Protein AF-A0A967TEU5-F1 (afdb_monomer_lite)

Structure (mmCIF, N/CA/C/O backbone):
data_AF-A0A967TEU5-F1
#
_entry.id   AF-A0A967TEU5-F1
#
loop_
_atom_site.group_PDB
_atom_site.id
_atom_site.type_symbol
_atom_site.label_atom_id
_atom_site.label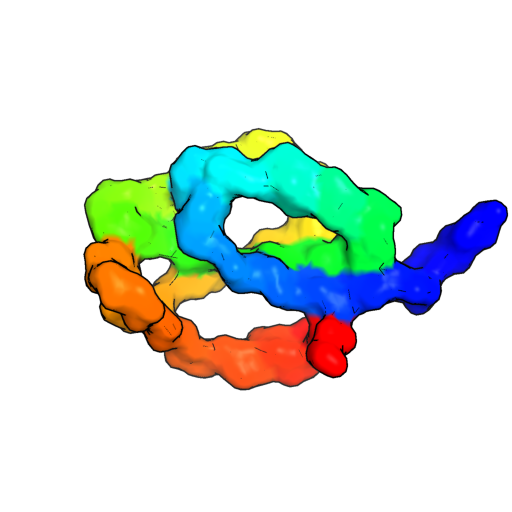_alt_id
_atom_site.label_comp_id
_atom_site.label_asym_id
_atom_site.label_entity_id
_atom_site.label_seq_id
_atom_site.pdbx_PDB_ins_code
_atom_site.Cartn_x
_atom_site.Cartn_y
_atom_site.Cartn_z
_atom_site.occupancy
_atom_site.B_iso_or_equiv
_atom_site.auth_seq_id
_atom_site.auth_comp_id
_atom_site.auth_asym_id
_atom_site.auth_atom_id
_atom_site.pdbx_PDB_model_num
ATOM 1 N N . MET A 1 1 ? 4.482 11.027 28.374 1.00 40.97 1 MET A N 1
ATOM 2 C CA . MET A 1 1 ? 4.823 9.687 27.854 1.00 40.97 1 MET A CA 1
ATOM 3 C C . MET A 1 1 ? 3.556 9.123 27.224 1.00 40.97 1 MET A C 1
ATOM 5 O O . MET A 1 1 ? 2.693 8.656 27.947 1.00 40.97 1 MET A O 1
ATOM 9 N N . THR A 1 2 ? 3.345 9.325 25.920 1.00 50.94 2 THR A N 1
ATOM 10 C CA . THR A 1 2 ? 2.132 8.843 25.234 1.00 50.94 2 THR A CA 1
ATOM 11 C C . THR A 1 2 ? 2.180 7.327 25.144 1.00 50.94 2 THR A C 1
ATOM 13 O O . THR A 1 2 ? 3.125 6.782 24.573 1.00 50.94 2 THR A O 1
ATOM 16 N N . ASP A 1 3 ? 1.177 6.679 25.724 1.00 53.00 3 ASP A N 1
ATOM 17 C CA . ASP A 1 3 ? 0.975 5.239 25.675 1.00 53.00 3 ASP A CA 1
ATOM 18 C C . ASP A 1 3 ? 1.034 4.742 24.221 1.00 53.00 3 ASP A C 1
ATOM 20 O O . ASP A 1 3 ? 0.283 5.188 23.355 1.00 53.00 3 ASP A O 1
ATOM 24 N N . ALA A 1 4 ? 1.953 3.820 23.930 1.00 57.03 4 ALA A N 1
ATOM 25 C CA . ALA A 1 4 ? 2.075 3.213 22.610 1.00 57.03 4 ALA A CA 1
ATOM 26 C C . ALA A 1 4 ? 0.793 2.466 22.187 1.00 57.03 4 ALA A C 1
ATOM 28 O O . ALA A 1 4 ? 0.647 2.158 20.999 1.00 57.03 4 ALA A O 1
ATOM 29 N N . SER A 1 5 ? -0.118 2.175 23.127 1.00 60.50 5 SER A N 1
ATOM 30 C CA . SER A 1 5 ? -1.455 1.608 22.912 1.00 60.50 5 SER A CA 1
ATOM 31 C C . SER A 1 5 ? -2.415 2.529 22.142 1.00 60.50 5 SER A C 1
ATOM 33 O O . SER A 1 5 ? -3.315 2.024 21.484 1.00 60.50 5 SER A O 1
ATOM 35 N N . SER A 1 6 ? -2.205 3.855 22.132 1.00 78.56 6 SER A N 1
ATOM 36 C CA . SER A 1 6 ? -3.156 4.812 21.531 1.00 78.56 6 SER A CA 1
ATOM 37 C C . SER A 1 6 ? -2.923 5.141 20.053 1.00 78.56 6 SER A C 1
ATOM 39 O O . SER A 1 6 ? -3.686 5.903 19.461 1.00 78.56 6 SER A O 1
ATOM 41 N N . LYS A 1 7 ? -1.847 4.629 19.442 1.00 88.62 7 LYS A N 1
ATOM 42 C CA . LYS A 1 7 ? -1.512 4.975 18.054 1.00 88.62 7 LYS A CA 1
ATOM 43 C C . LYS A 1 7 ? -2.430 4.248 17.065 1.00 88.62 7 LYS A C 1
ATOM 45 O O . LYS A 1 7 ? -2.492 3.017 17.146 1.00 88.62 7 LYS A O 1
ATOM 50 N N . PRO A 1 8 ? -3.014 4.957 16.079 1.00 92.38 8 PRO A N 1
ATOM 51 C CA . PRO A 1 8 ? -3.861 4.339 15.070 1.00 92.38 8 PRO A CA 1
ATOM 52 C C . PRO A 1 8 ? -3.080 3.320 14.241 1.00 92.38 8 PRO A C 1
ATOM 54 O O . PRO A 1 8 ? -1.880 3.482 13.975 1.00 92.38 8 PRO A O 1
ATOM 57 N N . ARG A 1 9 ? -3.766 2.259 13.838 1.00 91.50 9 ARG A N 1
ATOM 58 C CA . ARG A 1 9 ? -3.283 1.179 12.986 1.00 91.50 9 ARG A CA 1
ATOM 59 C C . ARG A 1 9 ? -3.573 1.549 11.542 1.00 91.50 9 ARG A C 1
ATOM 61 O O . ARG A 1 9 ? -4.719 1.719 11.160 1.00 91.50 9 ARG A O 1
ATOM 68 N N . VAL A 1 10 ? -2.535 1.659 10.724 1.00 91.88 10 VAL A N 1
ATOM 69 C CA . VAL A 1 10 ? -2.668 2.092 9.329 1.00 91.88 10 VAL A CA 1
ATOM 70 C C . VAL A 1 10 ? -2.136 1.012 8.403 1.00 91.88 10 VAL A C 1
ATOM 72 O O . VAL A 1 10 ? -0.969 0.623 8.511 1.00 91.88 10 VAL A O 1
ATOM 75 N N . LEU A 1 11 ? -2.961 0.590 7.444 1.00 91.69 11 LEU A N 1
ATOM 76 C CA . LEU A 1 11 ? -2.502 -0.166 6.283 1.00 91.69 11 LEU A CA 1
ATOM 77 C C . LEU A 1 11 ? -2.161 0.808 5.146 1.00 91.69 11 LEU A C 1
ATOM 79 O O . LEU A 1 11 ? -3.034 1.414 4.531 1.00 91.69 11 LEU A O 1
ATOM 83 N N . TYR A 1 12 ? -0.872 0.963 4.859 1.00 90.94 12 TYR A N 1
ATOM 84 C CA . TYR A 1 12 ? -0.354 1.861 3.831 1.00 90.94 12 TYR A CA 1
ATOM 85 C C . TYR A 1 12 ? -0.104 1.104 2.521 1.00 90.94 12 TYR A C 1
ATOM 87 O O . TYR A 1 12 ? 0.956 0.508 2.328 1.00 90.94 12 TYR A O 1
ATOM 95 N N . VAL A 1 13 ? -1.077 1.120 1.610 1.00 89.31 13 VAL A N 1
ATOM 96 C CA . VAL A 1 13 ? -0.960 0.494 0.282 1.00 89.31 13 VAL A CA 1
ATOM 97 C C . VAL A 1 13 ? -0.273 1.464 -0.680 1.00 89.31 13 VAL A C 1
ATOM 99 O O . VAL A 1 13 ? -0.802 2.540 -0.953 1.00 89.31 13 VAL A O 1
ATOM 102 N N . SER A 1 14 ? 0.913 1.125 -1.201 1.00 88.44 14 SER A N 1
ATOM 103 C CA . SER A 1 14 ? 1.657 2.065 -2.054 1.00 88.44 14 SER A CA 1
ATOM 104 C C . SER A 1 14 ? 2.564 1.403 -3.087 1.00 88.44 14 SER A C 1
ATOM 106 O O . SER A 1 14 ? 3.578 0.792 -2.755 1.00 88.44 14 SER A O 1
ATOM 108 N N . LYS A 1 15 ? 2.257 1.653 -4.367 1.00 88.06 15 LYS A N 1
ATOM 109 C CA . LYS A 1 15 ? 3.121 1.322 -5.513 1.00 88.06 15 LYS A CA 1
ATOM 110 C C . LYS A 1 15 ? 4.435 2.096 -5.538 1.00 88.06 15 LYS A C 1
ATOM 112 O O . LYS A 1 15 ? 5.431 1.610 -6.050 1.00 88.06 15 LYS A O 1
ATOM 117 N N . ALA A 1 16 ? 4.444 3.306 -4.985 1.00 85.31 16 ALA A N 1
ATOM 118 C CA . ALA A 1 16 ? 5.607 4.183 -5.053 1.00 85.31 16 ALA A CA 1
ATOM 119 C C . ALA A 1 16 ? 6.769 3.666 -4.188 1.00 85.31 16 ALA A C 1
ATOM 121 O O . ALA A 1 16 ? 7.917 4.016 -4.437 1.00 85.31 16 ALA A O 1
ATOM 122 N N . LEU A 1 17 ? 6.481 2.783 -3.224 1.00 84.44 17 LEU A N 1
ATOM 123 C CA . LEU A 1 17 ? 7.507 2.118 -2.423 1.00 84.44 17 LEU A CA 1
ATOM 124 C C . LEU A 1 17 ? 8.358 1.117 -3.228 1.00 84.44 17 LEU A C 1
ATOM 126 O O . LEU A 1 17 ? 9.411 0.728 -2.729 1.00 84.44 17 LEU A O 1
ATOM 130 N N . VAL A 1 18 ? 7.953 0.755 -4.457 1.00 82.69 18 VAL A N 1
ATOM 131 C CA . VAL A 1 18 ? 8.765 -0.057 -5.384 1.00 82.69 18 VAL A CA 1
ATOM 132 C C . VAL A 1 18 ? 10.061 0.665 -5.760 1.00 82.69 18 VAL A C 1
ATOM 134 O O . VAL A 1 18 ? 11.115 0.052 -5.719 1.00 82.69 18 VAL A O 1
ATOM 137 N N . VAL A 1 19 ? 10.016 1.975 -6.022 1.00 79.50 19 VAL A N 1
ATOM 138 C CA . VAL A 1 19 ? 11.166 2.775 -6.508 1.00 79.50 19 VAL A CA 1
ATOM 139 C C . VAL A 1 19 ? 11.709 3.743 -5.447 1.00 79.50 19 VAL A C 1
ATOM 141 O O . VAL A 1 19 ? 11.950 4.918 -5.708 1.00 79.50 19 VAL A O 1
ATOM 144 N N . SER A 1 20 ? 11.778 3.298 -4.186 1.00 70.69 20 SER A N 1
ATOM 145 C CA . SER A 1 20 ? 12.207 4.084 -3.004 1.00 70.69 20 SER A CA 1
ATOM 146 C C . SER A 1 20 ? 11.441 5.375 -2.683 1.00 70.69 20 SER A C 1
ATOM 148 O O . SER A 1 20 ? 11.634 5.961 -1.605 1.00 70.69 20 SER A O 1
ATOM 150 N N . ALA A 1 21 ? 10.526 5.813 -3.542 1.00 71.06 21 ALA A N 1
ATOM 151 C CA . ALA A 1 21 ? 9.667 6.946 -3.277 1.00 71.06 21 ALA A CA 1
ATOM 152 C C . ALA A 1 21 ? 8.803 6.670 -2.034 1.00 71.06 21 ALA A C 1
ATOM 154 O O . ALA A 1 21 ? 8.375 5.555 -1.748 1.00 71.06 21 ALA A O 1
ATOM 155 N N . TYR A 1 22 ? 8.578 7.715 -1.239 1.00 76.25 22 TYR A N 1
ATOM 156 C CA . TYR A 1 22 ? 7.800 7.674 0.007 1.00 76.25 22 TYR A CA 1
ATOM 157 C C . TYR A 1 22 ? 8.394 6.877 1.182 1.00 76.25 22 TYR A C 1
ATOM 159 O O . TYR A 1 22 ? 7.753 6.824 2.230 1.00 76.25 22 TYR A O 1
ATOM 167 N N . ARG A 1 23 ? 9.645 6.391 1.126 1.00 82.94 23 ARG A N 1
ATOM 168 C CA . ARG A 1 23 ? 10.327 5.834 2.319 1.00 82.94 23 ARG A CA 1
ATOM 169 C C . ARG A 1 23 ? 10.409 6.835 3.477 1.00 82.94 23 ARG A C 1
ATOM 171 O O . ARG A 1 23 ? 10.128 6.491 4.623 1.00 82.94 23 ARG A O 1
ATOM 178 N N . ALA A 1 24 ? 10.739 8.095 3.183 1.00 83.69 24 ALA A N 1
ATOM 179 C CA . ALA A 1 24 ? 10.770 9.160 4.188 1.00 83.69 24 ALA A CA 1
ATOM 180 C C . ALA A 1 24 ? 9.376 9.447 4.775 1.00 83.69 24 ALA A C 1
ATOM 182 O O . ALA A 1 24 ? 9.243 9.625 5.985 1.00 83.69 24 ALA A O 1
ATOM 183 N N . LYS A 1 25 ? 8.334 9.412 3.933 1.00 86.69 25 LYS A N 1
ATOM 184 C CA . LYS A 1 25 ? 6.934 9.565 4.354 1.00 86.69 25 LYS A CA 1
ATOM 185 C C . LYS A 1 25 ? 6.514 8.421 5.278 1.00 86.69 25 LYS A C 1
ATOM 187 O O . LYS A 1 25 ? 5.953 8.677 6.337 1.00 86.69 25 LYS A O 1
ATOM 192 N N . LEU A 1 26 ? 6.855 7.182 4.924 1.00 87.31 26 LEU A N 1
ATOM 193 C CA . LEU A 1 26 ? 6.557 6.004 5.733 1.00 87.31 26 LEU A CA 1
ATOM 194 C C . LEU A 1 26 ? 7.254 6.063 7.101 1.00 87.31 26 LEU A C 1
ATOM 196 O O . LEU A 1 26 ? 6.617 5.818 8.127 1.00 87.31 26 LEU A O 1
ATOM 200 N N . ARG A 1 27 ? 8.532 6.469 7.143 1.00 86.12 27 ARG A N 1
ATOM 201 C CA . ARG A 1 27 ? 9.259 6.699 8.405 1.00 86.12 27 ARG A CA 1
ATOM 202 C C . ARG A 1 27 ? 8.611 7.789 9.253 1.00 86.12 27 ARG A C 1
ATOM 204 O O . ARG A 1 27 ? 8.443 7.600 10.453 1.00 86.12 27 ARG A O 1
ATOM 211 N N . ALA A 1 28 ? 8.230 8.910 8.641 1.00 88.62 28 ALA A N 1
ATOM 212 C CA . ALA A 1 28 ? 7.566 9.997 9.347 1.00 88.62 28 ALA A CA 1
ATOM 213 C C . ALA A 1 28 ? 6.220 9.550 9.936 1.00 88.62 28 ALA A C 1
ATOM 215 O O . ALA A 1 28 ? 5.989 9.771 11.122 1.00 88.62 28 ALA A O 1
ATOM 216 N N . LEU A 1 29 ? 5.389 8.862 9.146 1.00 88.25 29 LEU A N 1
ATOM 217 C CA . LEU A 1 29 ? 4.087 8.338 9.567 1.00 88.25 29 LEU A CA 1
ATOM 218 C C . LEU A 1 29 ? 4.216 7.341 10.725 1.00 88.25 29 LEU A C 1
ATOM 220 O O . LEU A 1 29 ? 3.456 7.403 11.687 1.00 88.25 29 LEU A O 1
ATOM 224 N N . SER A 1 30 ? 5.235 6.484 10.684 1.00 89.69 30 SER A N 1
ATOM 225 C CA . SER A 1 30 ? 5.497 5.476 11.721 1.00 89.69 30 SER A CA 1
ATOM 226 C C . SER A 1 30 ? 5.812 6.068 13.105 1.00 89.69 30 SER A C 1
ATOM 228 O O . SER A 1 30 ? 5.761 5.367 14.115 1.00 89.69 30 SER A O 1
ATOM 230 N N . ARG A 1 31 ? 6.125 7.370 13.193 1.00 89.69 31 ARG A N 1
ATOM 231 C CA . ARG A 1 31 ? 6.264 8.067 14.484 1.00 89.69 31 ARG A CA 1
ATOM 232 C C . ARG A 1 31 ? 4.914 8.322 15.153 1.00 89.69 31 ARG A C 1
ATOM 234 O O . ARG A 1 31 ? 4.861 8.377 16.380 1.00 89.69 31 ARG A O 1
ATOM 241 N N . HIS A 1 32 ? 3.837 8.397 14.376 1.00 90.94 32 HIS A N 1
ATOM 242 C CA . HIS A 1 32 ? 2.497 8.769 14.836 1.00 90.94 32 HIS A CA 1
ATOM 243 C C . HIS A 1 32 ? 1.484 7.618 14.752 1.00 90.94 32 HIS A C 1
ATOM 245 O O . HIS A 1 32 ? 0.495 7.643 15.472 1.00 90.94 32 HIS A O 1
ATOM 251 N N . ALA A 1 33 ? 1.757 6.590 13.946 1.00 91.25 33 ALA A N 1
ATOM 252 C CA . ALA A 1 33 ? 0.870 5.454 13.718 1.00 91.25 33 ALA A CA 1
ATOM 253 C C . ALA A 1 33 ? 1.624 4.116 13.761 1.00 91.25 33 ALA A C 1
ATOM 255 O O . ALA A 1 33 ? 2.833 4.051 13.521 1.00 91.25 33 ALA A O 1
ATOM 256 N N . ARG A 1 34 ? 0.895 3.032 14.028 1.00 90.62 34 ARG A N 1
ATOM 257 C CA . ARG A 1 34 ? 1.359 1.656 13.821 1.00 90.62 34 ARG A CA 1
ATOM 258 C C . ARG A 1 34 ? 1.110 1.299 12.362 1.00 90.62 34 ARG A C 1
ATOM 260 O O . ARG A 1 34 ? -0.016 1.000 11.980 1.00 90.62 34 ARG A O 1
ATOM 267 N N . VAL A 1 35 ? 2.149 1.370 11.539 1.00 90.69 35 VAL A N 1
ATOM 268 C CA . VAL A 1 35 ? 1.995 1.215 10.090 1.00 90.69 35 VAL A CA 1
ATOM 269 C C . VAL A 1 35 ? 2.369 -0.198 9.652 1.00 90.69 35 VAL A C 1
ATOM 271 O O . VAL A 1 35 ? 3.473 -0.666 9.936 1.00 90.69 35 VAL A O 1
ATOM 274 N N . ARG A 1 36 ? 1.491 -0.857 8.891 1.00 90.50 36 ARG A N 1
ATOM 275 C CA . ARG A 1 36 ? 1.906 -1.908 7.958 1.00 90.50 36 ARG A CA 1
ATOM 276 C C . ARG A 1 36 ? 1.867 -1.334 6.550 1.00 90.50 36 ARG A C 1
ATOM 278 O O . ARG A 1 36 ? 0.845 -0.806 6.133 1.00 90.50 36 ARG A O 1
ATOM 285 N N . ALA A 1 37 ? 2.967 -1.414 5.814 1.00 90.44 37 ALA A N 1
ATOM 286 C CA . ALA A 1 37 ? 2.985 -1.057 4.406 1.00 90.44 37 ALA A CA 1
ATOM 287 C C . ALA A 1 37 ? 2.770 -2.304 3.554 1.00 90.44 37 ALA A C 1
ATOM 289 O O . ALA A 1 37 ? 3.458 -3.310 3.733 1.00 90.44 37 ALA A O 1
ATOM 290 N N . LEU A 1 38 ? 1.845 -2.210 2.607 1.00 89.94 38 LEU A N 1
ATOM 291 C CA . LEU A 1 38 ? 1.660 -3.207 1.571 1.00 89.94 38 LEU A CA 1
ATOM 292 C C . LEU A 1 38 ? 2.263 -2.676 0.277 1.00 89.94 38 LEU A C 1
ATOM 294 O O . LEU A 1 38 ? 1.810 -1.669 -0.277 1.00 89.94 38 LEU A O 1
ATOM 298 N N . VAL A 1 39 ? 3.314 -3.352 -0.168 1.00 88.88 39 VAL A N 1
ATOM 299 C CA . VAL A 1 39 ? 4.131 -2.949 -1.310 1.00 88.88 39 VAL A CA 1
ATOM 300 C C . VAL A 1 39 ? 3.963 -3.993 -2.404 1.00 88.88 39 VAL A C 1
ATOM 302 O O . VAL A 1 39 ? 4.058 -5.190 -2.117 1.00 88.88 39 VAL A O 1
ATOM 305 N N . PRO A 1 40 ? 3.689 -3.593 -3.653 1.00 88.81 40 PRO A N 1
ATOM 306 C CA . PRO A 1 40 ? 3.688 -4.554 -4.730 1.00 88.81 40 PRO A CA 1
ATOM 307 C C . PRO A 1 40 ? 5.104 -5.088 -4.969 1.00 88.81 40 PRO A C 1
ATOM 309 O O . PRO A 1 40 ? 6.061 -4.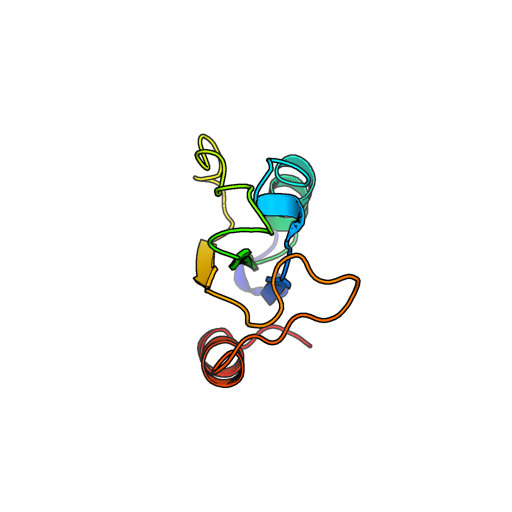330 -4.901 1.00 88.81 40 PRO A O 1
ATOM 312 N N . GLU A 1 41 ? 5.247 -6.379 -5.261 1.00 85.62 41 GLU A N 1
ATOM 313 C CA . GLU A 1 41 ? 6.555 -7.007 -5.553 1.00 85.62 41 GLU A CA 1
ATOM 314 C C . GLU A 1 41 ? 7.250 -6.406 -6.784 1.00 85.62 41 GLU A C 1
ATOM 316 O O . GLU A 1 41 ? 8.464 -6.503 -6.932 1.00 85.62 41 GLU A O 1
ATOM 321 N N . ARG A 1 42 ? 6.464 -5.800 -7.677 1.00 82.56 42 ARG A N 1
ATOM 322 C CA . ARG A 1 42 ? 6.917 -5.173 -8.917 1.00 82.56 42 ARG A CA 1
ATOM 323 C C . ARG A 1 42 ? 5.907 -4.155 -9.418 1.00 82.56 42 ARG A C 1
ATOM 325 O O . ARG A 1 42 ? 4.715 -4.236 -9.100 1.00 82.56 42 ARG A O 1
ATOM 332 N N . TRP A 1 43 ? 6.370 -3.237 -10.257 1.00 86.00 43 TRP A N 1
ATOM 333 C CA . TRP A 1 43 ? 5.520 -2.265 -10.929 1.00 86.00 43 TRP A CA 1
ATOM 334 C C . TRP A 1 43 ? 5.903 -2.050 -12.390 1.00 86.00 43 TRP A C 1
ATOM 336 O O . TRP A 1 43 ? 6.900 -1.397 -12.678 1.00 86.00 43 TRP A O 1
ATOM 346 N N . GLY A 1 44 ? 5.086 -2.554 -13.320 1.00 84.19 44 GLY A N 1
ATOM 347 C CA . GLY A 1 44 ? 5.510 -2.615 -14.723 1.00 84.19 44 GLY A CA 1
ATOM 348 C C . GLY A 1 44 ? 6.790 -3.448 -14.820 1.00 84.19 44 GLY A C 1
ATOM 349 O O . GLY A 1 44 ? 6.794 -4.583 -14.334 1.00 84.19 44 GLY A O 1
ATOM 350 N N . ASP A 1 45 ? 7.849 -2.842 -15.353 1.00 83.69 45 ASP A N 1
ATOM 351 C CA . ASP A 1 45 ? 9.190 -3.434 -15.466 1.00 83.69 45 ASP A CA 1
ATOM 352 C C . ASP A 1 45 ? 10.112 -3.100 -14.278 1.00 83.69 45 ASP A C 1
ATOM 354 O O . ASP A 1 45 ? 11.253 -3.551 -14.231 1.00 83.69 45 ASP A O 1
ATOM 358 N N . ALA A 1 46 ? 9.641 -2.313 -13.304 1.00 82.19 46 ALA A N 1
ATOM 359 C CA . ALA A 1 46 ? 10.416 -1.989 -12.111 1.00 82.19 46 ALA A CA 1
ATOM 360 C C . ALA A 1 46 ? 10.307 -3.099 -11.057 1.00 82.19 46 ALA A C 1
ATOM 362 O O . ALA A 1 46 ? 9.204 -3.493 -10.655 1.00 82.19 46 ALA A O 1
ATOM 363 N N . GLU A 1 47 ? 11.455 -3.546 -10.560 1.00 78.69 47 GLU A N 1
ATOM 364 C CA . GLU A 1 47 ? 11.554 -4.387 -9.369 1.00 78.69 47 GLU A CA 1
ATOM 365 C C . GLU A 1 47 ? 11.549 -3.535 -8.099 1.00 78.69 47 GLU A C 1
ATOM 367 O O . GLU A 1 47 ? 11.861 -2.342 -8.122 1.00 78.69 47 GLU A O 1
ATOM 372 N N . VAL A 1 48 ? 11.183 -4.148 -6.971 1.00 78.38 48 VAL A N 1
ATOM 373 C CA . VAL A 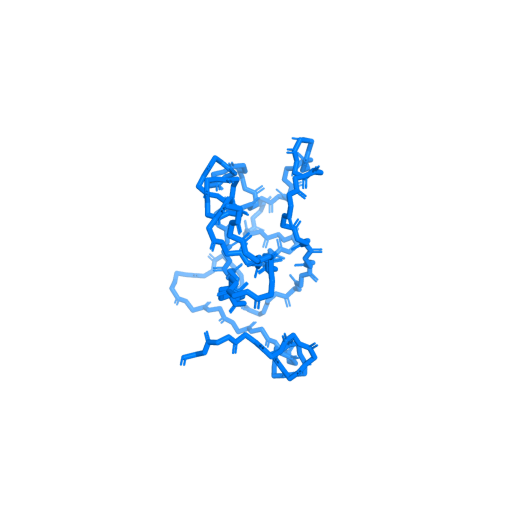1 48 ? 11.314 -3.490 -5.670 1.00 78.38 48 VAL A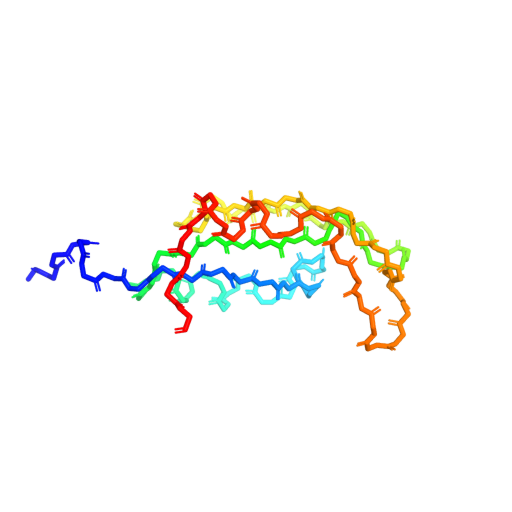 CA 1
ATOM 374 C C . VAL A 1 48 ? 12.784 -3.198 -5.404 1.00 78.38 48 VAL A C 1
ATOM 376 O O . VAL A 1 48 ? 13.594 -4.108 -5.232 1.00 78.38 48 VAL A O 1
ATOM 379 N N . GLU A 1 49 ? 13.115 -1.917 -5.285 1.00 76.62 49 GLU A N 1
ATOM 380 C CA . GLU A 1 49 ? 14.431 -1.507 -4.829 1.00 76.62 49 GLU A CA 1
ATOM 381 C C . GLU A 1 49 ? 14.697 -2.063 -3.425 1.00 76.62 49 GLU A C 1
ATOM 383 O O . GLU A 1 49 ? 13.801 -2.010 -2.568 1.00 76.62 49 GLU A O 1
ATOM 388 N N . PRO A 1 50 ? 15.935 -2.508 -3.133 1.00 70.50 50 PRO A N 1
ATOM 389 C CA . PRO A 1 50 ? 16.306 -3.015 -1.822 1.00 70.50 50 PRO A CA 1
ATOM 390 C C . PRO A 1 50 ? 15.812 -2.070 -0.736 1.00 70.50 50 PRO A C 1
ATOM 392 O O . PRO A 1 50 ? 16.164 -0.885 -0.715 1.00 70.50 50 PRO A O 1
ATOM 395 N N . LEU A 1 51 ? 14.972 -2.575 0.168 1.00 66.38 51 LEU A N 1
ATOM 396 C CA . LEU A 1 51 ? 14.349 -1.791 1.236 1.00 66.38 51 LEU A CA 1
ATOM 397 C C . LEU A 1 51 ? 15.356 -1.378 2.329 1.00 66.38 51 LEU A C 1
ATOM 399 O O . LEU A 1 51 ? 14.963 -1.154 3.471 1.00 66.38 51 LEU A O 1
ATOM 403 N N . GLY A 1 52 ? 16.650 -1.275 2.004 1.00 51.94 52 GLY A N 1
ATOM 404 C CA . GLY A 1 52 ? 17.720 -0.876 2.910 1.00 51.94 52 GLY A CA 1
ATOM 405 C C . GLY A 1 52 ? 17.320 0.364 3.711 1.00 51.94 52 GLY A C 1
ATOM 406 O O . GLY A 1 52 ? 17.006 1.417 3.154 1.00 51.94 52 GLY A O 1
ATOM 407 N N . GLY A 1 53 ? 17.246 0.211 5.034 1.00 53.94 53 GLY A N 1
ATOM 408 C CA . GLY A 1 53 ? 16.820 1.273 5.953 1.00 53.94 53 GLY A CA 1
ATOM 409 C C . GLY A 1 53 ? 15.306 1.396 6.201 1.00 53.94 53 GLY A C 1
ATOM 410 O O . GLY A 1 53 ? 14.887 2.314 6.906 1.00 53.94 53 GLY A O 1
ATOM 411 N N . LEU A 1 54 ? 14.473 0.491 5.674 1.00 53.38 54 LEU A N 1
ATOM 412 C CA . LEU A 1 54 ? 13.084 0.273 6.116 1.00 53.38 54 LEU A CA 1
ATOM 413 C C . LEU A 1 54 ? 12.962 -0.802 7.204 1.00 53.38 54 LEU A C 1
ATOM 415 O O . LEU A 1 54 ? 11.848 -1.174 7.562 1.00 53.38 54 LEU A O 1
ATOM 419 N N . HIS A 1 55 ? 14.068 -1.177 7.854 1.00 52.09 55 HIS A N 1
ATOM 420 C CA . HIS A 1 55 ? 14.056 -1.714 9.226 1.00 52.09 55 HIS A CA 1
ATOM 421 C C . HIS A 1 55 ? 13.622 -0.636 10.247 1.00 52.09 55 HIS A C 1
ATOM 423 O O . HIS A 1 55 ? 14.206 -0.479 11.313 1.00 52.09 55 HIS A O 1
ATOM 429 N N . GLY A 1 56 ? 12.645 0.188 9.868 1.00 58.91 56 GLY A N 1
ATOM 430 C CA . GLY A 1 56 ? 11.988 1.166 10.713 1.00 58.91 56 GLY A CA 1
ATOM 431 C C . GLY A 1 56 ? 10.749 0.555 11.373 1.00 58.91 56 GLY A C 1
ATOM 432 O O . GLY A 1 56 ? 10.515 -0.647 11.275 1.00 58.91 56 GLY A O 1
ATOM 433 N N . PRO A 1 57 ? 9.901 1.369 12.017 1.00 61.16 57 PRO A N 1
ATOM 434 C CA . PRO A 1 57 ? 8.776 0.860 12.800 1.00 61.16 57 PRO A CA 1
ATOM 435 C C . PRO A 1 57 ? 7.637 0.277 11.945 1.00 61.16 57 PRO A C 1
ATOM 437 O O . PRO A 1 57 ? 6.715 -0.325 12.493 1.00 61.16 57 PRO A O 1
ATOM 440 N N . ALA A 1 58 ? 7.671 0.469 10.622 1.00 75.31 58 ALA A N 1
ATOM 441 C CA . ALA A 1 58 ? 6.669 -0.066 9.712 1.00 75.31 58 ALA A CA 1
ATOM 442 C C . ALA A 1 58 ? 6.976 -1.518 9.341 1.00 75.31 58 ALA A C 1
ATOM 444 O O . ALA A 1 58 ? 8.058 -1.828 8.845 1.00 75.31 58 ALA A O 1
ATOM 445 N N . ARG A 1 59 ? 5.988 -2.401 9.501 1.00 84.81 59 ARG A N 1
ATOM 446 C CA . ARG A 1 59 ? 6.065 -3.762 8.955 1.00 84.81 59 ARG A CA 1
ATOM 447 C C . ARG A 1 59 ? 5.800 -3.706 7.457 1.00 84.81 59 ARG A C 1
ATOM 449 O O . ARG A 1 59 ? 4.871 -3.021 7.041 1.00 84.81 59 ARG A O 1
ATOM 456 N N . ILE A 1 60 ? 6.579 -4.421 6.653 1.00 85.56 60 ILE A N 1
ATOM 457 C CA . ILE A 1 60 ? 6.386 -4.468 5.200 1.00 85.56 60 ILE A CA 1
ATOM 458 C C . ILE A 1 60 ? 5.811 -5.826 4.809 1.00 85.56 60 ILE A C 1
ATOM 460 O O . ILE A 1 60 ? 6.321 -6.861 5.232 1.00 85.56 60 ILE A O 1
ATOM 464 N N . ALA A 1 61 ? 4.760 -5.816 3.996 1.00 87.56 61 ALA A N 1
ATOM 465 C CA . ALA A 1 61 ? 4.207 -6.997 3.355 1.00 87.56 61 ALA A CA 1
ATOM 466 C C . ALA A 1 61 ? 4.253 -6.819 1.839 1.00 87.56 61 ALA A C 1
ATOM 468 O O . ALA A 1 61 ? 3.701 -5.860 1.297 1.00 87.56 61 ALA A O 1
ATOM 469 N N . PHE A 1 62 ? 4.887 -7.768 1.161 1.00 87.50 62 PHE A N 1
ATOM 470 C CA . PHE A 1 62 ? 4.878 -7.826 -0.291 1.00 87.50 62 PHE A CA 1
ATOM 471 C C . PHE A 1 62 ? 3.655 -8.579 -0.800 1.00 87.50 62 PHE A C 1
ATOM 473 O O . PHE A 1 62 ? 3.225 -9.578 -0.206 1.00 87.50 62 PHE A O 1
ATOM 480 N N . ARG A 1 63 ? 3.066 -8.073 -1.882 1.00 88.38 63 ARG A N 1
ATOM 481 C CA . ARG A 1 63 ? 1.960 -8.723 -2.588 1.00 88.38 63 ARG A CA 1
ATOM 482 C C . ARG A 1 63 ? 2.101 -8.525 -4.083 1.00 88.38 63 ARG A C 1
ATOM 484 O O . ARG A 1 63 ? 2.635 -7.522 -4.538 1.00 88.38 63 ARG A O 1
ATOM 491 N N . ARG A 1 64 ? 1.535 -9.436 -4.859 1.00 89.38 64 ARG A N 1
ATOM 492 C CA . ARG A 1 64 ? 1.471 -9.308 -6.311 1.00 89.38 64 ARG A CA 1
ATOM 493 C C . ARG A 1 64 ? 0.079 -8.835 -6.743 1.00 89.38 64 ARG A C 1
ATOM 495 O O . ARG A 1 64 ? -0.854 -9.634 -6.694 1.00 89.38 64 ARG A O 1
ATOM 502 N N . PRO A 1 65 ? -0.099 -7.565 -7.149 1.00 89.75 65 PRO A N 1
ATOM 503 C CA . PRO A 1 65 ? -1.372 -7.132 -7.708 1.00 89.75 65 PRO A CA 1
ATOM 504 C C . PRO A 1 65 ? -1.567 -7.633 -9.140 1.00 89.75 65 PRO A C 1
ATOM 506 O O . PRO A 1 65 ? -0.611 -7.802 -9.896 1.00 89.75 65 PRO A O 1
ATOM 509 N N . LEU A 1 66 ? -2.825 -7.801 -9.533 1.00 89.94 66 LEU A N 1
ATO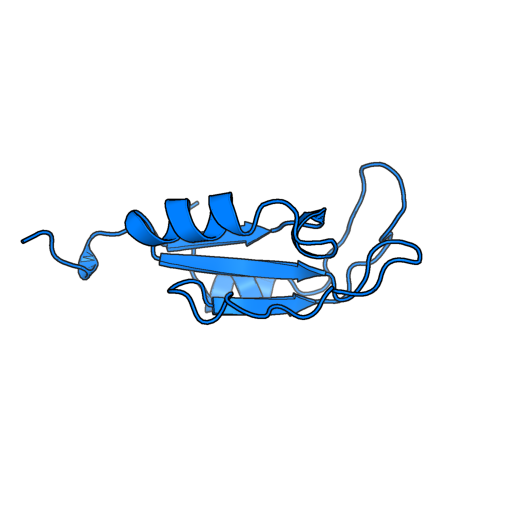M 510 C CA . LEU A 1 66 ? -3.241 -7.845 -10.930 1.00 89.94 66 LEU A CA 1
ATOM 511 C C . LEU A 1 66 ? -3.292 -6.418 -11.488 1.00 89.94 66 LEU A C 1
ATOM 513 O O . LEU A 1 66 ? -3.492 -5.452 -10.744 1.00 89.94 66 LEU A O 1
ATOM 517 N N . PHE A 1 67 ? -3.110 -6.289 -12.803 1.00 88.31 67 PHE A N 1
ATOM 518 C CA . PHE A 1 67 ? -3.065 -4.995 -13.499 1.00 88.31 67 PHE A CA 1
ATOM 519 C C . PHE A 1 67 ? -1.958 -4.055 -12.976 1.00 88.31 67 PHE A C 1
ATOM 521 O O . PHE A 1 67 ? -2.053 -2.831 -13.056 1.00 88.31 67 PHE A O 1
ATOM 528 N N . HIS A 1 68 ? -0.864 -4.600 -12.432 1.00 81.38 68 HIS A N 1
ATOM 529 C CA . HIS A 1 68 ? 0.306 -3.790 -12.086 1.00 81.38 68 HIS A CA 1
ATOM 530 C C . HIS A 1 68 ? 0.853 -3.087 -13.341 1.00 81.38 68 HIS A C 1
ATOM 532 O O . HIS A 1 68 ? 0.886 -3.673 -14.424 1.00 81.38 68 HIS A O 1
ATOM 538 N N . GLY A 1 69 ? 1.270 -1.826 -13.220 1.00 75.44 69 GLY A N 1
ATOM 539 C CA . GLY A 1 69 ? 1.781 -1.050 -14.361 1.00 75.44 69 GLY A CA 1
ATOM 540 C C . GLY A 1 69 ? 0.725 -0.563 -15.368 1.00 75.44 69 GLY A C 1
ATOM 541 O O . GLY A 1 69 ? 1.082 0.171 -16.280 1.00 75.44 69 GLY A O 1
ATOM 542 N N . HIS A 1 70 ? -0.560 -0.900 -15.193 1.00 75.81 70 HIS A N 1
ATOM 543 C CA . HIS A 1 70 ? -1.655 -0.289 -15.957 1.00 75.81 70 HIS A CA 1
ATOM 544 C C . HIS A 1 70 ? -2.101 1.008 -15.276 1.00 75.81 70 HIS A C 1
ATOM 546 O O . HIS A 1 70 ? -2.063 1.121 -14.051 1.00 75.81 70 HIS A O 1
ATOM 552 N N . ASN A 1 71 ? -2.508 2.021 -16.037 1.00 68.88 71 ASN A N 1
ATOM 553 C CA . ASN A 1 71 ? -2.820 3.317 -15.439 1.00 68.88 71 ASN A CA 1
ATOM 554 C C . ASN A 1 71 ? -4.076 3.228 -14.548 1.00 68.88 71 ASN A C 1
ATOM 556 O O . ASN A 1 71 ? -5.164 2.901 -15.006 1.00 68.88 71 ASN A O 1
ATOM 560 N N . HIS A 1 72 ? -3.889 3.543 -13.263 1.00 76.06 72 HIS A N 1
ATOM 561 C CA . HIS A 1 72 ? -4.907 3.779 -12.226 1.00 76.06 72 HIS A CA 1
ATOM 562 C C . HIS A 1 72 ? -5.742 2.595 -11.705 1.00 76.06 72 HIS A C 1
ATOM 564 O O . HIS A 1 72 ? -6.439 2.791 -10.710 1.00 76.06 72 HIS A O 1
ATOM 570 N N . LEU A 1 73 ? -5.638 1.382 -12.262 1.00 84.69 73 LEU A N 1
ATOM 571 C CA . LEU A 1 73 ? -6.328 0.199 -11.725 1.00 84.69 73 LEU A CA 1
ATOM 572 C C . LEU A 1 73 ? -5.350 -0.867 -11.239 1.00 84.69 73 LEU A C 1
ATOM 574 O O . LEU A 1 73 ? -4.552 -1.382 -12.016 1.00 84.69 73 LEU A O 1
ATOM 578 N N . HIS A 1 74 ? -5.481 -1.254 -9.968 1.00 86.38 74 HIS A N 1
ATOM 579 C CA . HIS A 1 74 ? -4.695 -2.323 -9.355 1.00 86.38 74 HIS A CA 1
ATOM 580 C C . HIS A 1 74 ? -5.586 -3.148 -8.448 1.00 86.38 74 HIS A C 1
ATOM 582 O O . HIS A 1 74 ? -6.183 -2.622 -7.509 1.00 86.38 74 HIS A O 1
ATOM 588 N N . LEU A 1 75 ? -5.652 -4.444 -8.721 1.00 89.81 75 LEU A N 1
ATOM 589 C CA . LEU A 1 75 ? -6.416 -5.376 -7.908 1.00 89.81 75 LEU A CA 1
ATOM 590 C C . LEU A 1 75 ? -5.443 -6.197 -7.071 1.00 89.81 75 LEU A C 1
ATOM 592 O O . LEU A 1 75 ? -4.485 -6.74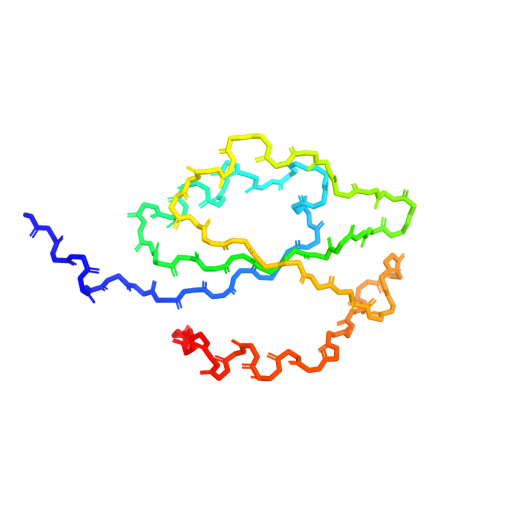1 -7.605 1.00 89.81 75 LEU A O 1
ATOM 596 N N . TYR A 1 76 ? -5.693 -6.306 -5.771 1.00 90.56 76 TYR A N 1
ATOM 597 C CA . TYR A 1 76 ? -4.908 -7.137 -4.860 1.00 90.56 76 TYR A CA 1
ATOM 598 C C . TYR A 1 76 ? -5.761 -8.338 -4.429 1.00 90.56 76 TYR A C 1
ATOM 600 O O . TYR A 1 76 ? -6.532 -8.219 -3.471 1.00 90.56 76 TYR A O 1
ATOM 608 N N . PRO A 1 77 ? -5.674 -9.487 -5.130 1.00 90.25 77 PRO A N 1
ATOM 609 C CA . PRO A 1 77 ? -6.423 -10.679 -4.751 1.00 90.25 77 PRO A CA 1
ATOM 610 C C . PRO A 1 77 ? -6.114 -11.085 -3.310 1.00 90.25 77 PRO A C 1
ATOM 612 O O . PRO A 1 77 ? -4.954 -11.114 -2.898 1.00 90.25 77 PRO A O 1
ATOM 615 N N . GLY A 1 78 ? -7.160 -11.373 -2.535 1.00 88.56 78 GLY A N 1
ATOM 616 C CA . GLY A 1 78 ? -7.017 -11.782 -1.138 1.00 88.56 78 GLY A CA 1
ATOM 617 C C . GLY A 1 78 ? -6.587 -10.668 -0.178 1.00 88.56 78 GLY A C 1
ATOM 618 O O . GLY A 1 78 ? -6.244 -10.969 0.958 1.00 88.56 78 GLY A O 1
ATOM 619 N N . LEU A 1 79 ? -6.615 -9.388 -0.577 1.00 87.44 79 LEU A N 1
ATOM 620 C CA . LEU A 1 79 ? -6.286 -8.283 0.334 1.00 87.44 79 LEU A CA 1
ATOM 621 C C . LEU A 1 79 ? -7.215 -8.217 1.556 1.00 87.44 79 LEU A C 1
ATOM 623 O O . LEU A 1 79 ? -6.771 -7.796 2.620 1.00 87.44 79 LEU A O 1
ATOM 627 N N . GLY A 1 80 ? -8.461 -8.681 1.419 1.00 88.19 80 GLY A N 1
ATOM 628 C CA . GLY A 1 80 ? -9.423 -8.772 2.522 1.00 88.19 80 GLY A CA 1
ATOM 629 C C . GLY A 1 80 ? -8.864 -9.514 3.736 1.00 88.19 80 GLY A C 1
ATOM 630 O O . GLY A 1 80 ? -8.868 -8.970 4.829 1.00 88.19 80 GLY A O 1
ATOM 631 N N . SER A 1 81 ? -8.233 -10.676 3.546 1.00 86.38 81 SER A N 1
ATOM 632 C CA . SER A 1 81 ? -7.659 -11.424 4.674 1.00 86.38 81 SER A CA 1
ATOM 633 C C . SER A 1 81 ? -6.478 -10.707 5.334 1.00 86.38 81 SER A C 1
ATOM 635 O O . SER A 1 81 ? -6.228 -10.877 6.526 1.00 86.38 81 SER A O 1
ATOM 637 N N . ALA A 1 82 ? -5.746 -9.882 4.578 1.00 80.00 82 ALA A N 1
ATOM 638 C CA . ALA A 1 82 ? -4.701 -9.038 5.140 1.00 80.00 82 ALA A CA 1
ATOM 639 C C . ALA A 1 82 ? -5.284 -7.847 5.915 1.00 80.00 82 ALA A C 1
ATOM 641 O O . ALA A 1 82 ? -4.712 -7.493 6.942 1.00 80.00 82 ALA A O 1
ATOM 642 N N . LEU A 1 83 ? -6.404 -7.269 5.463 1.00 87.38 83 LEU A N 1
ATOM 643 C CA . LEU A 1 83 ? -7.159 -6.261 6.215 1.00 87.38 83 LEU A CA 1
ATOM 644 C C . LEU A 1 83 ? -7.676 -6.850 7.530 1.00 87.38 83 LEU A C 1
ATOM 646 O O . LEU A 1 83 ? -7.412 -6.276 8.580 1.00 87.38 83 LEU A O 1
ATOM 650 N N . ASP A 1 84 ? -8.302 -8.025 7.485 1.00 89.62 84 ASP A N 1
ATOM 651 C CA . ASP A 1 84 ? -8.832 -8.708 8.670 1.00 89.62 84 ASP A CA 1
ATOM 652 C C . ASP A 1 84 ? -7.715 -9.060 9.661 1.00 89.62 84 ASP A C 1
ATOM 654 O O . ASP A 1 84 ? -7.824 -8.818 10.862 1.00 89.62 84 ASP A O 1
ATOM 658 N N . GLY A 1 85 ? -6.597 -9.589 9.155 1.00 86.75 85 GLY A N 1
ATOM 659 C CA . GLY A 1 85 ? -5.447 -9.952 9.980 1.00 86.75 85 GLY A CA 1
ATOM 660 C C . GLY A 1 85 ? -4.703 -8.753 10.577 1.00 86.75 85 GLY A C 1
ATOM 661 O O . GLY A 1 85 ? -4.047 -8.897 11.611 1.00 86.75 85 GLY A O 1
ATOM 662 N N . ASP A 1 86 ? -4.764 -7.577 9.943 1.00 85.50 86 ASP A N 1
ATOM 663 C CA . ASP A 1 86 ? -4.169 -6.354 10.488 1.00 85.50 86 ASP A CA 1
ATOM 664 C C . ASP A 1 86 ? -5.108 -5.515 11.333 1.00 85.50 86 ASP A C 1
ATOM 666 O O . ASP A 1 86 ? -4.601 -4.785 12.187 1.00 85.50 86 ASP A O 1
ATOM 670 N N . GLY A 1 87 ? -6.417 -5.571 11.097 1.00 91.12 87 GLY A N 1
ATOM 671 C CA . GLY A 1 87 ? -7.398 -4.673 11.702 1.00 91.12 87 GLY A CA 1
ATOM 672 C C . GLY A 1 87 ? -6.929 -3.214 11.699 1.00 91.12 87 GLY A C 1
ATOM 673 O O . GLY A 1 87 ? -6.687 -2.674 12.782 1.00 91.12 87 GLY A O 1
ATOM 674 N N . PRO A 1 88 ? -6.656 -2.602 10.528 1.00 91.88 88 PRO A N 1
ATOM 675 C CA . PRO A 1 88 ? -6.368 -1.176 10.479 1.00 91.88 88 PRO A CA 1
ATOM 676 C C . PRO A 1 88 ? -7.601 -0.382 10.923 1.00 91.88 88 PRO A C 1
ATOM 678 O O . PRO A 1 88 ? -8.731 -0.809 10.691 1.00 91.88 88 PRO A O 1
ATOM 681 N N . ASP A 1 89 ? -7.374 0.778 11.528 1.00 89.62 89 ASP A N 1
ATOM 682 C CA . ASP A 1 89 ? -8.439 1.741 11.781 1.00 89.62 89 ASP A CA 1
ATOM 683 C C . ASP A 1 89 ? -8.829 2.355 10.422 1.00 89.62 89 ASP A C 1
ATOM 685 O O . ASP A 1 89 ? -7.969 2.911 9.726 1.00 89.62 89 ASP A O 1
ATOM 689 N N . LEU A 1 90 ? -10.091 2.166 10.018 1.00 65.56 90 LEU A N 1
ATOM 690 C CA . LEU A 1 90 ? -10.660 2.581 8.726 1.00 65.56 90 LEU A CA 1
ATOM 691 C C . LEU A 1 90 ? -11.561 3.808 8.868 1.00 65.56 90 LEU A C 1
ATOM 693 O O . LEU A 1 90 ? -12.328 3.861 9.855 1.00 65.56 90 LEU A O 1
#

Foldseek 3Di:
DDDPVPAFEDEAEDACQQVVPCPVVVLVSLVRHQYEYEYECAADPGGRDPPVPVVHSYHYDYFHWPPGNPPPDTHTPPVVVVCVVRVGDD

pLDDT: mean 81.21, std 11.96, range [40.97, 92.38]

Secondary structure (DSSP, 8-state):
---GGGSPEEEEE-GGGGGTTTHHHHHHHTTTSEEEEEEESEETTEEPPP-TT--SSSEEEEE--BTTTSSS--B-TTHHHHHHHH----

Sequence (90 aa):
MTDASSKPRVLYVSKALVVSAYRAKLRALSRHARVRALVPERWGDAEVEPLGGLHGPARIAFRRPLFHGHNHLHLYPGLGSALDGDGPDL

Radius of gyration: 13.62 Å; chains: 1; bounding box: 28×22×44 Å